Protein AF-A0AAQ1TXS6-F1 (afdb_monomer)

Mean predicted aligned error: 10.6 Å

Solvent-accessible surface area (backbone atoms only — not comparable to full-atom values): 6873 Å² total; per-residue (Å²): 134,53,76,66,56,54,53,50,55,56,50,48,55,54,46,50,56,48,69,79,60,58,76,62,89,91,60,81,62,84,71,51,76,65,52,51,51,50,53,54,52,50,49,61,60,25,57,98,50,76,50,75,65,30,43,56,50,35,50,50,49,65,79,41,49,90,56,46,53,68,69,52,52,50,51,54,53,56,72,43,41,62,61,59,51,51,60,76,72,51,51,75,68,54,52,56,46,44,53,71,68,34,44,47,60,47,52,41,54,55,48,56,60,57,79,72,108

Secondary structure (DSSP, 8-state):
--HHHHHHHHHHHHHHHHHHS---TT------HHHHHHHHHHHHHHTT--SHHHHHHHHHHHHTGGGS-HHHHHHHHHHTHHHHHHHHH--HHHHHHHHHH-HHHHHHHHHHHHHT-

Foldseek 3Di:
DDPVVVVVVVVVVVVVVVVVPPPPPPDQPPDDPVNLVVLLVLLLVLPPDADPSVQVSLVVCLVNVVSDDPVSNVSSLVSCVVVLVVVVVDDPVRVVVCCVRRVSVVVSSVSSVVVVD

Structure (mmCIF, N/CA/C/O backbone):
data_AF-A0AAQ1TXS6-F1
#
_entry.id   AF-A0AAQ1TXS6-F1
#
loop_
_atom_site.group_PDB
_atom_site.id
_atom_site.type_symbol
_atom_site.label_atom_id
_atom_site.label_alt_id
_atom_site.label_comp_id
_atom_site.label_asym_id
_atom_site.label_entity_id
_atom_site.label_seq_id
_atom_site.pdbx_PDB_ins_code
_atom_site.Cartn_x
_atom_site.Cartn_y
_atom_site.Cartn_z
_atom_site.occupancy
_atom_site.B_iso_or_equiv
_atom_site.auth_seq_id
_atom_site.auth_comp_id
_atom_site.auth_asym_id
_atom_site.auth_atom_id
_atom_site.pdbx_PDB_model_num
ATOM 1 N N . MET A 1 1 ? 0.603 -41.197 13.400 1.00 56.38 1 MET A N 1
ATOM 2 C CA . MET A 1 1 ? -0.107 -40.206 12.577 1.00 56.38 1 MET A CA 1
ATOM 3 C C . MET A 1 1 ? -0.330 -40.859 11.236 1.00 56.38 1 MET A C 1
ATOM 5 O O . MET A 1 1 ? 0.644 -41.176 10.560 1.00 56.38 1 MET A O 1
ATOM 9 N N . THR A 1 2 ? -1.574 -41.218 10.961 1.00 80.06 2 THR A N 1
ATOM 10 C CA . THR A 1 2 ? -1.986 -41.858 9.711 1.00 80.06 2 THR A CA 1
ATOM 11 C C . THR A 1 2 ? -2.186 -40.796 8.624 1.00 80.06 2 THR A C 1
ATOM 13 O O . THR A 1 2 ? -2.220 -39.601 8.919 1.00 80.06 2 THR A O 1
ATOM 16 N N . GLU A 1 3 ? -2.253 -41.207 7.357 1.00 70.88 3 GLU A N 1
ATOM 17 C CA . GLU A 1 3 ? -2.483 -40.281 6.236 1.00 70.88 3 GLU A CA 1
ATOM 18 C C . GLU A 1 3 ? -3.826 -39.542 6.374 1.00 70.88 3 GLU A C 1
ATOM 20 O O . GLU A 1 3 ? -3.917 -38.351 6.069 1.00 70.88 3 GLU A O 1
ATOM 25 N N . ASP A 1 4 ? -4.826 -40.212 6.946 1.00 71.00 4 ASP A N 1
ATOM 26 C CA . ASP A 1 4 ? -6.133 -39.633 7.246 1.00 71.00 4 ASP A CA 1
ATOM 27 C C . ASP A 1 4 ? -6.038 -38.557 8.341 1.00 71.00 4 ASP A C 1
ATOM 29 O O . ASP A 1 4 ? -6.540 -37.448 8.145 1.00 71.00 4 ASP A O 1
ATOM 33 N N . ASP A 1 5 ? -5.277 -38.805 9.419 1.00 69.25 5 ASP A N 1
ATOM 34 C CA . ASP A 1 5 ? -5.025 -37.801 10.469 1.00 69.25 5 ASP A CA 1
ATOM 35 C C . ASP A 1 5 ? -4.344 -36.540 9.899 1.00 69.25 5 ASP A C 1
ATOM 37 O O . ASP A 1 5 ? -4.633 -35.416 10.314 1.00 69.25 5 ASP A O 1
ATOM 41 N N . TYR A 1 6 ? -3.433 -36.705 8.929 1.00 65.00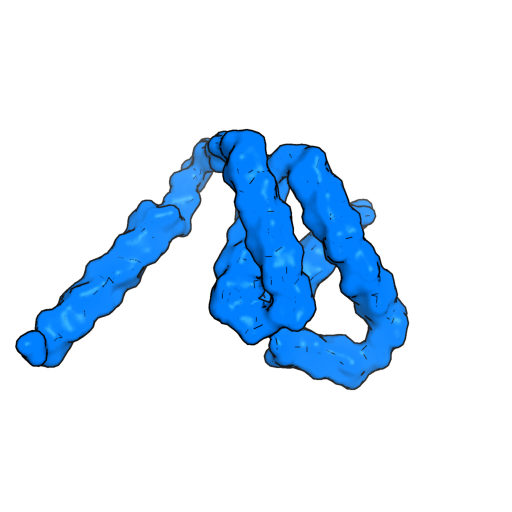 6 TYR A N 1
ATOM 42 C CA . TYR A 1 6 ? -2.722 -35.594 8.287 1.00 65.00 6 TYR A CA 1
ATOM 43 C C . TYR A 1 6 ? -3.663 -34.712 7.456 1.00 65.00 6 TYR A C 1
ATOM 45 O O . TYR A 1 6 ? -3.580 -33.477 7.506 1.00 65.0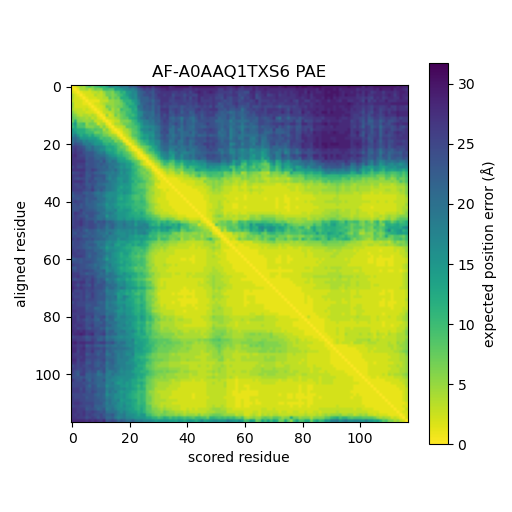0 6 TYR A O 1
ATOM 53 N N . TRP A 1 7 ? -4.570 -35.325 6.692 1.00 66.31 7 TRP A N 1
ATOM 54 C CA . TRP A 1 7 ? -5.523 -34.589 5.865 1.00 66.31 7 TRP A CA 1
ATOM 55 C C . TRP A 1 7 ? -6.652 -33.962 6.675 1.00 66.31 7 TRP A C 1
ATOM 57 O O . TRP A 1 7 ? -7.074 -32.859 6.316 1.00 66.31 7 TRP A O 1
ATOM 67 N N . GLU A 1 8 ? -7.093 -34.590 7.768 1.00 66.75 8 GLU A N 1
ATOM 68 C CA . GLU A 1 8 ? -8.061 -34.012 8.704 1.00 66.75 8 GLU A CA 1
ATOM 69 C C . GLU A 1 8 ? -7.497 -32.780 9.413 1.00 66.75 8 GLU A C 1
ATOM 71 O O . GLU A 1 8 ? -8.120 -31.718 9.346 1.00 66.75 8 GLU A O 1
ATOM 76 N N . LEU A 1 9 ? -6.272 -32.854 9.948 1.00 63.09 9 LEU A N 1
ATOM 77 C CA . LEU A 1 9 ? -5.601 -31.712 10.581 1.00 63.09 9 LEU A CA 1
ATOM 78 C C . LEU A 1 9 ? -5.471 -30.523 9.611 1.00 63.09 9 LEU A C 1
ATOM 80 O O . LEU A 1 9 ? -5.741 -29.373 9.952 1.00 63.09 9 LEU A O 1
ATOM 84 N N . ARG A 1 10 ? -5.119 -30.791 8.346 1.00 60.44 10 ARG A N 1
ATOM 85 C CA . ARG A 1 10 ? -5.047 -29.761 7.293 1.00 60.44 10 ARG A CA 1
ATOM 86 C C . ARG A 1 10 ? -6.406 -29.249 6.831 1.00 60.44 10 ARG A C 1
ATOM 88 O O . ARG A 1 10 ? -6.480 -28.184 6.213 1.00 60.44 10 ARG A O 1
ATOM 95 N N . ARG A 1 11 ? -7.472 -30.024 7.010 1.00 58.22 11 ARG A N 1
ATOM 96 C CA . ARG A 1 11 ? -8.841 -29.595 6.711 1.00 58.22 11 ARG A CA 1
ATOM 97 C C . ARG A 1 11 ? -9.341 -28.662 7.807 1.00 58.22 11 ARG A C 1
ATOM 99 O O . ARG A 1 11 ? -9.986 -27.680 7.463 1.00 58.22 11 ARG A O 1
ATOM 106 N N . ASP A 1 12 ? -8.978 -28.930 9.057 1.00 59.75 12 ASP A N 1
ATOM 107 C CA . ASP A 1 12 ? -9.313 -28.089 10.205 1.00 59.75 12 ASP A CA 1
ATOM 108 C C . ASP A 1 12 ? -8.537 -26.772 10.195 1.00 59.75 12 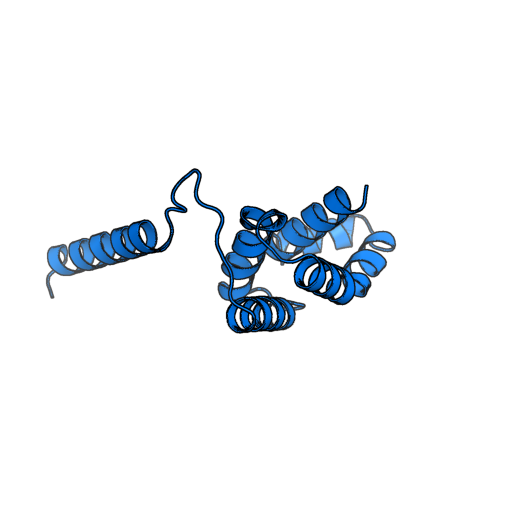ASP A C 1
ATOM 110 O O . ASP A 1 12 ? -9.163 -25.724 10.211 1.00 59.75 12 ASP A O 1
ATOM 114 N N . MET A 1 13 ? -7.221 -26.775 9.939 1.00 54.44 13 MET A N 1
ATOM 115 C CA . MET A 1 13 ? -6.464 -25.517 9.777 1.00 54.44 13 MET A CA 1
ATOM 116 C C . MET A 1 13 ? -7.006 -24.625 8.646 1.00 54.44 13 MET A C 1
ATOM 118 O O . MET A 1 13 ? -6.980 -23.403 8.747 1.00 54.44 13 MET A O 1
ATOM 122 N N . ARG A 1 14 ? -7.509 -25.222 7.553 1.00 59.16 14 ARG A N 1
ATOM 123 C CA . ARG A 1 14 ? -8.164 -24.478 6.459 1.00 59.16 14 ARG A CA 1
ATOM 124 C C . ARG A 1 14 ? -9.532 -23.926 6.861 1.00 59.16 14 ARG A C 1
ATOM 126 O O . ARG A 1 14 ? -9.943 -22.906 6.317 1.00 59.16 14 ARG A O 1
ATOM 133 N N . LYS A 1 15 ? -10.244 -24.604 7.764 1.00 54.72 15 LYS A N 1
ATOM 134 C CA . LYS A 1 15 ? -11.495 -24.110 8.345 1.00 54.72 15 LYS A CA 1
ATOM 135 C C . LYS A 1 15 ? -11.227 -23.029 9.383 1.00 54.72 15 LYS A C 1
ATOM 137 O O . LYS A 1 15 ? -11.946 -22.046 9.370 1.00 54.72 15 LYS A O 1
ATOM 142 N N . ASP A 1 16 ? -10.182 -23.149 10.190 1.00 50.25 16 ASP A N 1
ATOM 143 C CA . ASP A 1 16 ? -9.778 -22.123 11.153 1.00 50.25 16 ASP A CA 1
ATOM 144 C C . ASP A 1 16 ? -9.315 -20.846 10.445 1.00 50.25 16 ASP A C 1
ATOM 146 O O . ASP A 1 16 ? -9.734 -19.755 10.825 1.00 50.25 16 ASP A O 1
ATOM 150 N N . ASP A 1 17 ? -8.563 -20.966 9.342 1.00 50.84 17 ASP A N 1
ATOM 151 C CA . ASP A 1 17 ? -8.264 -19.835 8.450 1.00 50.84 17 ASP A CA 1
ATOM 152 C C . ASP A 1 17 ? -9.557 -19.219 7.873 1.00 50.84 17 ASP A C 1
ATOM 154 O O . ASP A 1 17 ? -9.636 -18.005 7.713 1.00 50.84 17 ASP A O 1
ATOM 158 N N . ALA A 1 18 ? -10.588 -20.023 7.581 1.00 50.28 18 ALA A N 1
ATOM 159 C CA . ALA A 1 18 ? -11.876 -19.528 7.089 1.00 50.28 18 ALA A CA 1
ATOM 160 C C . ALA A 1 18 ? -12.756 -18.910 8.195 1.00 50.28 18 ALA A C 1
ATOM 162 O O . ALA A 1 18 ? -13.493 -17.970 7.921 1.00 50.28 18 ALA A O 1
ATOM 163 N N . ILE A 1 19 ? -12.671 -19.395 9.437 1.00 46.69 19 ILE A N 1
ATOM 164 C CA . ILE A 1 19 ? -13.448 -18.916 10.592 1.00 46.69 19 ILE A CA 1
ATOM 165 C C . ILE A 1 19 ? -12.834 -17.630 11.167 1.00 46.69 19 ILE A C 1
ATOM 167 O O . ILE A 1 19 ? -13.570 -16.735 11.578 1.00 46.69 19 ILE A O 1
ATOM 171 N N . MET A 1 20 ? -11.504 -17.493 11.141 1.00 48.44 20 MET A N 1
ATOM 172 C CA . MET A 1 20 ? -10.792 -16.277 11.563 1.00 48.44 20 MET A CA 1
ATOM 173 C C . MET A 1 20 ? -10.823 -15.155 10.508 1.00 48.44 20 MET A C 1
ATOM 175 O O . MET A 1 20 ? -10.536 -14.005 10.840 1.00 48.44 20 MET A O 1
ATOM 179 N N . HIS A 1 21 ? -11.161 -15.464 9.246 1.00 48.09 21 HIS A N 1
ATOM 180 C CA . HIS A 1 21 ? -11.071 -14.519 8.122 1.00 48.09 21 HIS A CA 1
ATOM 181 C C . HI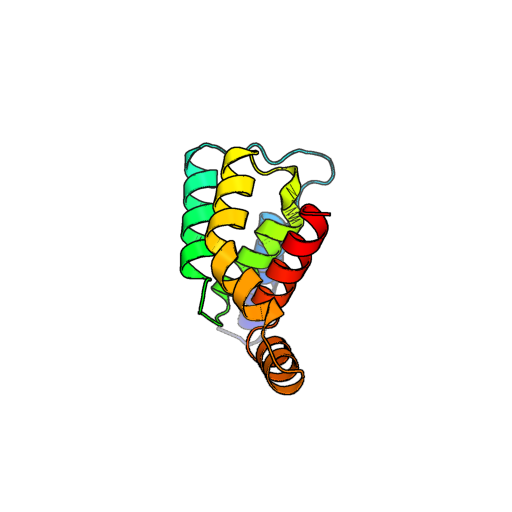S A 1 21 ? -12.293 -14.458 7.201 1.00 48.09 21 HIS A C 1
ATOM 183 O O . HIS A 1 21 ? -12.184 -13.926 6.099 1.00 48.09 21 HIS A O 1
ATOM 189 N N . THR A 1 22 ? -13.471 -14.930 7.605 1.00 44.91 22 THR A N 1
ATOM 190 C CA . THR A 1 22 ? -14.694 -14.398 6.989 1.00 44.91 22 THR A CA 1
ATOM 191 C C . THR A 1 22 ? -14.983 -13.035 7.614 1.00 44.91 22 THR A C 1
ATOM 193 O O . THR A 1 22 ? -15.489 -13.013 8.742 1.00 44.91 22 THR A O 1
ATOM 196 N N . PRO A 1 23 ? -14.691 -11.896 6.944 1.00 49.59 23 PRO A N 1
ATOM 197 C CA . PRO A 1 23 ? -15.280 -10.633 7.363 1.00 49.59 23 PRO A CA 1
ATOM 198 C C . PRO A 1 23 ? -16.791 -10.850 7.398 1.00 49.59 23 PRO A C 1
ATOM 200 O O . PRO A 1 23 ? -17.369 -11.332 6.423 1.00 49.59 23 PRO A O 1
ATOM 203 N N . GLN A 1 24 ? -17.432 -10.585 8.539 1.00 49.03 24 GLN A N 1
ATOM 204 C CA . GLN A 1 24 ? -18.890 -10.622 8.592 1.00 49.03 24 GLN A CA 1
ATOM 205 C C . GLN A 1 24 ? -19.387 -9.534 7.634 1.00 49.03 24 GLN A C 1
ATOM 207 O O . GLN A 1 24 ? -19.132 -8.357 7.903 1.00 49.03 24 GLN A O 1
ATOM 212 N N . PRO A 1 25 ? -20.059 -9.881 6.520 1.00 42.78 25 PRO A N 1
ATOM 213 C CA . PRO A 1 25 ? -20.515 -8.871 5.581 1.00 42.78 25 PRO A CA 1
ATOM 214 C C . PRO A 1 25 ? -21.479 -7.924 6.308 1.00 42.78 25 PRO A C 1
ATOM 216 O O . PRO A 1 25 ? -22.499 -8.358 6.843 1.00 42.78 25 PRO A O 1
ATOM 219 N N . GLY A 1 26 ? -21.124 -6.637 6.366 1.00 49.94 26 GLY A N 1
ATOM 220 C CA . GLY A 1 26 ? -21.960 -5.578 6.939 1.00 49.94 26 GLY A CA 1
ATOM 221 C C . GLY A 1 26 ? -21.619 -5.114 8.360 1.00 49.94 26 GLY A C 1
ATOM 222 O O . GLY A 1 26 ? -22.356 -4.282 8.887 1.00 49.94 26 GLY A O 1
ATOM 223 N N . LYS A 1 27 ? -20.534 -5.592 8.989 1.00 51.94 27 LYS A N 1
ATOM 224 C CA . LYS A 1 27 ? -20.006 -4.967 10.216 1.00 51.94 27 LYS A CA 1
ATOM 225 C C . LYS A 1 27 ? -18.686 -4.248 9.929 1.00 51.94 27 LYS A C 1
ATOM 227 O O . LYS A 1 27 ? -17.736 -4.933 9.557 1.00 51.94 27 LYS A O 1
ATOM 232 N N . PRO A 1 28 ? -18.612 -2.919 10.133 1.00 56.50 28 PRO A N 1
ATOM 233 C CA . PRO A 1 28 ? -17.348 -2.192 10.094 1.00 56.50 28 PRO A CA 1
ATOM 234 C C . PRO A 1 28 ? -16.364 -2.823 11.075 1.00 56.50 28 PRO A C 1
ATOM 236 O O . PRO A 1 28 ? -16.740 -3.141 12.212 1.00 56.50 28 PRO A O 1
ATOM 239 N N . ILE A 1 29 ? -15.116 -3.011 10.655 1.00 61.59 29 ILE A N 1
ATOM 240 C CA . ILE A 1 29 ? -14.064 -3.404 11.588 1.00 61.59 29 ILE A CA 1
ATOM 241 C C . ILE A 1 29 ? -13.737 -2.176 12.435 1.00 61.59 29 ILE A C 1
ATOM 243 O O . ILE A 1 29 ? -13.103 -1.235 11.968 1.00 61.59 29 ILE A O 1
ATOM 247 N N . THR A 1 30 ? -14.161 -2.172 13.698 1.00 68.06 30 THR A N 1
ATOM 248 C CA . THR A 1 30 ? -13.715 -1.148 14.645 1.00 68.06 30 THR A CA 1
ATOM 249 C C . THR A 1 30 ? -12.294 -1.479 15.083 1.00 68.06 30 THR A C 1
ATOM 251 O O . THR A 1 30 ? -12.091 -2.297 15.979 1.00 68.06 30 THR A O 1
ATOM 254 N N . LEU A 1 31 ? -11.312 -0.860 14.436 1.00 76.69 31 LEU A N 1
ATOM 255 C CA . LEU A 1 31 ? -9.904 -0.991 14.795 1.00 76.69 31 LEU A CA 1
ATOM 256 C C . LEU A 1 31 ? -9.579 -0.102 16.000 1.00 76.69 31 LEU A C 1
ATOM 258 O O . LEU A 1 31 ? -9.941 1.076 16.048 1.00 76.69 31 LEU A O 1
ATOM 262 N N . SER A 1 32 ? -8.888 -0.663 16.988 1.00 82.88 32 SER A N 1
ATOM 263 C CA . SER A 1 32 ? -8.321 0.120 18.082 1.00 82.88 32 SER A CA 1
ATOM 264 C C . SER A 1 32 ? -7.091 0.913 17.604 1.00 82.88 32 SER A C 1
ATOM 266 O O . SER A 1 32 ? -6.498 0.594 16.567 1.00 82.88 32 SER A O 1
ATOM 268 N N . PRO A 1 33 ? -6.646 1.938 18.355 1.00 81.38 33 PRO A N 1
ATOM 269 C CA . PRO A 1 33 ? -5.387 2.623 18.060 1.00 81.38 33 PRO A CA 1
ATOM 270 C C . PRO A 1 33 ? -4.179 1.676 17.946 1.00 81.38 33 PRO A C 1
ATOM 272 O O . PRO A 1 33 ? -3.317 1.886 17.090 1.00 81.38 33 PRO A O 1
ATOM 275 N N . ASP A 1 34 ? -4.140 0.614 18.756 1.00 84.44 34 ASP A N 1
ATOM 276 C CA . ASP A 1 34 ? -3.068 -0.386 18.724 1.00 84.44 34 ASP A CA 1
ATOM 277 C C . ASP A 1 34 ? -3.126 -1.235 17.447 1.00 84.44 34 ASP A C 1
ATOM 279 O O . ASP A 1 34 ? -2.089 -1.485 16.825 1.00 84.44 34 ASP A O 1
ATOM 283 N N . ASP A 1 35 ? -4.329 -1.594 16.986 1.00 85.44 35 ASP A N 1
ATOM 284 C CA . ASP A 1 35 ? -4.514 -2.315 15.721 1.00 85.44 35 ASP A CA 1
ATOM 285 C C . ASP A 1 35 ? -4.022 -1.473 14.536 1.00 85.44 35 ASP A C 1
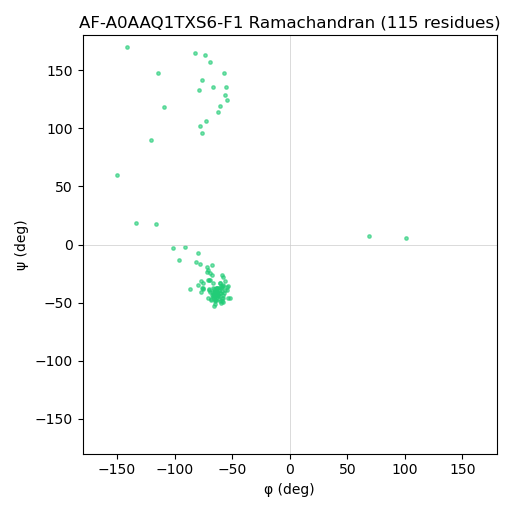ATOM 287 O O . ASP A 1 35 ? -3.290 -1.959 13.671 1.00 85.44 35 ASP A O 1
ATOM 291 N N . HIS A 1 36 ? -4.342 -0.175 14.525 1.00 86.12 36 HIS A N 1
ATOM 292 C CA . HIS A 1 36 ? -3.837 0.755 13.516 1.00 86.12 36 HIS A CA 1
ATOM 293 C C . HIS A 1 36 ? -2.305 0.846 13.523 1.00 86.12 36 HIS A C 1
ATOM 295 O O . HIS A 1 36 ? -1.679 0.850 12.458 1.00 86.12 36 HIS A O 1
ATOM 301 N N . HIS A 1 37 ? -1.683 0.888 14.703 1.00 87.56 37 HIS A N 1
ATOM 302 C CA . HIS A 1 37 ? -0.227 0.886 14.829 1.00 87.56 37 HIS A CA 1
ATOM 303 C C . HIS A 1 37 ? 0.397 -0.425 14.317 1.00 87.56 37 HIS A C 1
ATOM 305 O O . HIS A 1 37 ? 1.431 -0.404 13.635 1.00 87.56 37 HIS A O 1
ATOM 311 N N . MET A 1 38 ? -0.235 -1.566 14.604 1.00 90.00 38 MET A N 1
ATOM 312 C CA . MET A 1 38 ? 0.200 -2.870 14.105 1.00 90.00 38 MET A CA 1
ATOM 313 C C . MET A 1 38 ? 0.123 -2.954 12.581 1.00 90.00 38 MET A C 1
ATOM 315 O O . MET A 1 38 ? 1.082 -3.413 11.960 1.00 90.00 38 MET A O 1
ATOM 319 N N . ILE A 1 39 ? -0.958 -2.462 11.972 1.00 91.31 39 ILE A N 1
ATOM 320 C CA . ILE A 1 39 ? -1.125 -2.433 10.511 1.00 91.31 39 ILE A CA 1
ATOM 321 C C . ILE A 1 39 ? -0.019 -1.600 9.855 1.00 91.31 39 ILE A C 1
ATOM 323 O O . ILE A 1 39 ? 0.647 -2.077 8.936 1.00 91.31 39 ILE A O 1
ATOM 327 N N . VAL A 1 40 ? 0.238 -0.387 10.358 1.00 90.75 40 VAL A N 1
ATOM 328 C CA . VAL A 1 40 ? 1.321 0.473 9.848 1.00 90.75 40 VAL A CA 1
ATOM 329 C C . VAL A 1 40 ? 2.674 -0.230 9.969 1.00 90.75 40 VAL A C 1
ATOM 331 O O . VAL A 1 40 ? 3.454 -0.259 9.016 1.00 90.75 40 VAL A O 1
ATOM 334 N N . SER A 1 41 ? 2.952 -0.837 11.122 1.00 90.12 41 SER A N 1
ATOM 335 C CA . SER A 1 41 ? 4.211 -1.552 11.360 1.00 90.12 41 SER A CA 1
ATOM 336 C C . SER A 1 41 ? 4.377 -2.757 10.428 1.00 90.12 41 SER A C 1
ATOM 338 O O . SER A 1 41 ? 5.462 -2.976 9.886 1.00 90.12 41 SER A O 1
ATOM 340 N N . ALA A 1 42 ? 3.302 -3.510 10.192 1.00 90.88 42 ALA A N 1
ATOM 341 C CA . ALA A 1 42 ? 3.288 -4.641 9.272 1.00 90.88 42 ALA A CA 1
ATOM 342 C C . ALA A 1 42 ? 3.508 -4.199 7.817 1.00 90.88 42 ALA A C 1
ATOM 344 O O . ALA A 1 42 ? 4.243 -4.862 7.086 1.00 90.88 42 ALA A O 1
ATOM 345 N N . MET A 1 43 ? 2.937 -3.064 7.404 1.00 92.06 43 MET A N 1
ATOM 346 C CA . MET A 1 43 ? 3.133 -2.509 6.061 1.00 92.06 43 MET A CA 1
ATOM 347 C C . MET A 1 43 ? 4.555 -1.993 5.842 1.00 92.06 43 MET A C 1
ATOM 349 O O . MET A 1 43 ? 5.162 -2.296 4.818 1.00 92.06 43 MET A O 1
ATOM 353 N N . ARG A 1 44 ? 5.147 -1.319 6.834 1.00 90.56 44 ARG A N 1
ATOM 354 C CA . ARG A 1 44 ? 6.575 -0.953 6.801 1.00 90.56 44 ARG A CA 1
ATOM 355 C C . ARG A 1 44 ? 7.484 -2.171 6.738 1.00 90.56 44 ARG A C 1
ATOM 357 O O . ARG A 1 44 ? 8.512 -2.151 6.073 1.00 90.56 44 ARG A O 1
ATOM 364 N N . TYR A 1 45 ? 7.119 -3.244 7.437 1.00 87.12 45 TYR A N 1
ATOM 365 C CA . TYR A 1 45 ? 7.846 -4.502 7.333 1.00 87.12 45 TYR A CA 1
ATOM 366 C C . TYR A 1 45 ? 7.705 -5.126 5.936 1.00 87.12 45 TYR A C 1
ATOM 368 O O . TYR A 1 45 ? 8.662 -5.718 5.435 1.00 87.12 45 TYR A O 1
ATOM 376 N N . ALA A 1 46 ? 6.533 -5.011 5.317 1.00 85.50 46 ALA A N 1
ATOM 377 C CA . ALA A 1 46 ? 6.272 -5.534 3.985 1.00 85.50 46 ALA A CA 1
ATOM 378 C C . ALA A 1 46 ? 7.015 -4.757 2.881 1.00 85.50 46 ALA A C 1
ATOM 380 O O . ALA A 1 46 ? 7.416 -5.348 1.879 1.00 85.50 46 ALA A O 1
ATOM 381 N N . GLN A 1 47 ? 7.258 -3.463 3.085 1.00 83.00 47 GLN A N 1
ATOM 382 C CA . GLN A 1 47 ? 7.976 -2.617 2.137 1.00 83.00 47 GLN A CA 1
ATOM 383 C C . GLN A 1 47 ? 9.367 -3.183 1.804 1.00 83.00 47 GLN A C 1
ATOM 385 O O . GLN A 1 47 ? 10.156 -3.534 2.686 1.00 83.00 47 GLN A O 1
ATOM 390 N N . GLY A 1 48 ? 9.657 -3.312 0.507 1.00 70.94 48 GLY A N 1
ATOM 391 C CA . GLY A 1 48 ? 10.927 -3.850 0.008 1.00 70.94 48 GLY A CA 1
ATOM 392 C C . GLY A 1 48 ? 11.146 -5.348 0.264 1.00 70.94 48 GLY A C 1
ATOM 393 O O . GLY A 1 48 ? 12.238 -5.857 0.010 1.00 70.94 48 GLY A O 1
ATOM 394 N N . ARG A 1 49 ? 10.137 -6.077 0.761 1.00 70.31 49 ARG A N 1
ATOM 395 C CA . ARG A 1 49 ? 10.190 -7.531 0.956 1.00 70.31 49 ARG A CA 1
ATOM 396 C C . ARG A 1 49 ? 9.195 -8.228 0.031 1.00 70.31 49 ARG A C 1
ATOM 398 O O . ARG A 1 49 ? 8.115 -7.716 -0.234 1.00 70.31 49 ARG A O 1
ATOM 405 N N . ASN A 1 50 ? 9.545 -9.432 -0.417 1.00 66.62 50 ASN A N 1
ATOM 406 C CA . ASN A 1 50 ? 8.615 -10.341 -1.085 1.00 66.62 50 ASN A CA 1
ATOM 407 C C . ASN A 1 50 ? 8.537 -11.651 -0.290 1.00 66.62 50 ASN A C 1
ATOM 409 O O . ASN A 1 50 ? 9.339 -12.566 -0.477 1.00 66.62 50 ASN A O 1
ATOM 413 N N . ASN A 1 51 ? 7.612 -11.714 0.664 1.00 71.38 51 ASN A N 1
ATOM 414 C CA . ASN A 1 51 ? 7.373 -12.902 1.475 1.00 71.38 51 ASN A CA 1
ATOM 415 C C . ASN A 1 51 ? 5.871 -13.090 1.734 1.00 71.38 51 ASN A C 1
ATOM 417 O O . ASN A 1 51 ? 5.054 -12.217 1.461 1.00 71.38 51 ASN A O 1
ATOM 421 N N . TYR A 1 52 ? 5.494 -14.242 2.289 1.00 61.78 52 TYR A N 1
ATOM 422 C CA . TYR A 1 52 ? 4.090 -14.562 2.566 1.00 61.78 52 TYR A CA 1
ATOM 423 C C . TYR A 1 52 ? 3.381 -13.529 3.464 1.00 61.78 52 TYR A C 1
ATOM 425 O O . TYR A 1 52 ? 2.180 -13.302 3.312 1.00 61.78 52 TYR A O 1
ATOM 433 N N . VAL A 1 53 ? 4.119 -12.894 4.382 1.00 69.94 53 VAL A N 1
ATOM 434 C CA . VAL A 1 53 ? 3.586 -11.855 5.273 1.00 69.94 53 VAL A CA 1
ATOM 435 C C . VAL A 1 53 ? 3.185 -10.624 4.459 1.00 69.94 53 VAL A C 1
ATOM 437 O O . VAL A 1 53 ? 2.084 -10.120 4.649 1.00 69.94 53 VAL A O 1
ATOM 440 N N . VAL A 1 54 ? 4.004 -10.213 3.483 1.00 74.25 54 VAL A N 1
ATOM 441 C CA . VAL A 1 54 ? 3.708 -9.102 2.554 1.00 74.25 54 VAL A CA 1
ATOM 442 C C . VAL A 1 54 ? 2.368 -9.317 1.863 1.00 74.25 54 VAL A C 1
ATOM 444 O O . VAL A 1 54 ? 1.534 -8.414 1.858 1.00 74.25 54 VAL A O 1
ATOM 447 N N . ARG A 1 55 ? 2.115 -10.530 1.357 1.00 80.50 55 ARG A N 1
ATOM 448 C CA . ARG A 1 55 ? 0.854 -10.870 0.687 1.00 80.50 55 ARG A CA 1
ATOM 449 C C . ARG A 1 55 ? -0.369 -10.690 1.581 1.00 80.50 55 ARG A C 1
ATOM 451 O O . ARG A 1 55 ? -1.349 -10.088 1.156 1.00 80.50 55 ARG A O 1
ATOM 458 N N . ARG A 1 56 ? -0.353 -11.248 2.800 1.00 81.62 56 ARG A N 1
ATOM 459 C CA . ARG A 1 56 ? -1.520 -11.145 3.698 1.00 81.62 56 ARG A CA 1
ATOM 460 C C . ARG A 1 56 ? -1.739 -9.703 4.156 1.00 81.62 56 ARG A C 1
ATOM 462 O O . ARG A 1 56 ? -2.882 -9.262 4.174 1.00 81.62 56 ARG A O 1
ATOM 469 N N . THR A 1 57 ? -0.673 -8.969 4.469 1.00 87.50 57 THR A N 1
ATOM 470 C CA . THR A 1 57 ? -0.792 -7.590 4.960 1.00 87.50 57 THR A CA 1
ATOM 471 C C . THR A 1 57 ? -1.298 -6.637 3.877 1.00 87.50 57 THR A C 1
ATOM 473 O O . THR A 1 57 ? -2.243 -5.893 4.121 1.00 87.50 57 THR A O 1
ATOM 476 N N . THR A 1 58 ? -0.726 -6.685 2.669 1.00 89.81 58 THR A N 1
ATOM 477 C CA . THR A 1 58 ? -1.165 -5.836 1.543 1.00 89.81 58 THR A CA 1
ATOM 478 C C . THR A 1 58 ? -2.613 -6.120 1.160 1.00 89.81 58 THR A C 1
ATOM 480 O O . THR A 1 58 ? -3.398 -5.186 1.022 1.00 89.81 58 THR A O 1
ATOM 483 N N . ARG A 1 59 ? -3.003 -7.401 1.074 1.00 89.50 59 ARG A N 1
ATOM 484 C CA . ARG A 1 59 ? -4.393 -7.800 0.815 1.00 89.50 59 ARG A CA 1
ATOM 485 C C . ARG A 1 59 ? -5.351 -7.265 1.877 1.00 89.50 59 ARG A C 1
ATOM 487 O O . ARG A 1 59 ? -6.354 -6.669 1.515 1.00 89.50 59 ARG A O 1
ATOM 494 N N . PHE A 1 60 ? -5.023 -7.437 3.159 1.00 90.06 60 PHE A N 1
ATOM 495 C CA . PHE A 1 60 ? -5.852 -6.941 4.260 1.00 90.06 60 PHE A CA 1
ATOM 496 C C . PHE A 1 60 ? -6.071 -5.427 4.169 1.00 90.06 60 PHE A C 1
ATOM 498 O O . PHE A 1 60 ? -7.196 -4.963 4.300 1.00 90.06 60 PHE A O 1
ATOM 505 N N . VAL A 1 61 ? -5.007 -4.660 3.909 1.00 92.50 61 VAL A N 1
ATOM 506 C CA . VAL A 1 61 ? -5.102 -3.199 3.779 1.00 92.50 61 VAL A CA 1
ATOM 507 C C . VAL A 1 61 ? -5.978 -2.789 2.597 1.00 92.50 61 VAL A C 1
ATOM 509 O O . VAL A 1 61 ? -6.759 -1.858 2.746 1.00 92.50 61 VAL A O 1
ATOM 512 N N . ILE A 1 62 ? -5.875 -3.474 1.454 1.00 93.12 62 ILE A N 1
ATOM 513 C CA . ILE A 1 62 ? -6.720 -3.199 0.280 1.00 93.12 62 ILE A CA 1
ATOM 514 C C . ILE A 1 62 ? -8.189 -3.516 0.585 1.00 93.12 62 ILE A C 1
ATOM 516 O O . ILE A 1 62 ? -9.062 -2.699 0.309 1.00 93.12 62 ILE A O 1
ATOM 520 N N . ASP A 1 63 ? -8.465 -4.692 1.150 1.00 91.69 63 ASP A N 1
ATOM 521 C CA . ASP A 1 63 ? -9.835 -5.172 1.371 1.00 91.69 63 ASP A CA 1
ATOM 522 C C . ASP A 1 63 ? -10.572 -4.365 2.461 1.00 91.69 63 ASP A C 1
ATOM 524 O O . ASP A 1 63 ? -11.799 -4.292 2.443 1.00 91.69 63 ASP A O 1
ATOM 528 N N . HIS A 1 64 ? -9.829 -3.743 3.385 1.00 90.19 64 HIS A N 1
ATOM 529 C CA . HIS A 1 64 ? -10.356 -2.973 4.518 1.00 90.19 64 HIS A CA 1
ATOM 530 C C . HIS A 1 64 ? -9.998 -1.489 4.475 1.00 90.19 64 HIS A C 1
ATOM 532 O O . HIS A 1 64 ? -10.077 -0.815 5.500 1.00 90.19 64 HIS A O 1
ATOM 538 N N . TRP A 1 65 ? -9.590 -0.966 3.318 1.00 92.44 65 TRP A N 1
ATOM 539 C CA . TRP A 1 65 ? -9.111 0.411 3.195 1.00 92.44 65 TRP A CA 1
ATOM 540 C C . TRP A 1 65 ? -10.082 1.433 3.795 1.00 92.44 65 TRP A C 1
ATOM 542 O O . TRP A 1 65 ? -9.672 2.285 4.582 1.00 92.44 65 TRP A O 1
ATOM 552 N N . ASP A 1 66 ? -11.373 1.300 3.491 1.00 90.12 66 ASP A N 1
ATOM 553 C CA . ASP A 1 66 ? -12.421 2.210 3.965 1.00 90.12 66 ASP A CA 1
ATOM 554 C C . ASP A 1 66 ? -12.738 2.068 5.462 1.00 90.12 66 ASP A C 1
ATOM 556 O O . ASP A 1 66 ? -13.265 3.003 6.066 1.00 90.12 66 ASP A O 1
ATOM 560 N N . ASP A 1 67 ? -12.374 0.941 6.078 1.00 86.94 67 ASP A N 1
ATOM 561 C CA . ASP A 1 67 ? -12.488 0.727 7.525 1.00 86.94 67 ASP A CA 1
ATOM 562 C C . ASP A 1 67 ? -11.308 1.366 8.293 1.00 86.94 67 ASP A C 1
ATOM 564 O O . ASP A 1 67 ? -11.353 1.520 9.517 1.00 86.94 67 ASP A O 1
ATOM 568 N N . LEU A 1 68 ? -10.223 1.743 7.602 1.00 87.62 68 LEU A N 1
ATOM 569 C CA . LEU A 1 68 ? -9.058 2.364 8.227 1.00 87.62 68 LEU A CA 1
ATOM 570 C C . LEU A 1 68 ? -9.318 3.837 8.564 1.00 87.62 68 LEU A C 1
ATOM 572 O O . LEU A 1 68 ? -9.862 4.609 7.771 1.00 87.62 68 LEU A O 1
ATOM 576 N N . SER A 1 69 ? -8.805 4.274 9.719 1.00 88.56 69 SER A N 1
ATOM 577 C CA . SER A 1 69 ? -8.823 5.689 10.086 1.00 88.56 69 SER A CA 1
ATOM 578 C C . SER A 1 69 ? -8.124 6.541 9.021 1.00 88.56 69 SER A C 1
ATOM 580 O O . SER A 1 69 ? -7.143 6.114 8.404 1.00 88.56 69 SER A O 1
ATOM 582 N N . GLU A 1 70 ? -8.585 7.779 8.832 1.00 89.81 70 GLU A N 1
ATOM 583 C CA . GLU A 1 70 ? -7.955 8.729 7.904 1.00 89.81 70 GLU A CA 1
ATOM 584 C C . GLU A 1 70 ? -6.461 8.909 8.193 1.00 89.81 70 GLU A C 1
ATOM 586 O O . GLU A 1 70 ? -5.649 8.938 7.272 1.00 89.81 70 GLU A O 1
ATOM 591 N N . ASN A 1 71 ? -6.079 8.950 9.473 1.00 88.94 71 ASN A N 1
ATOM 592 C CA . ASN A 1 71 ? -4.680 9.050 9.876 1.00 88.94 71 ASN A CA 1
ATOM 593 C C . ASN A 1 71 ? -3.865 7.817 9.451 1.00 88.94 71 ASN A C 1
ATOM 595 O O . ASN A 1 71 ? -2.745 7.949 8.964 1.00 88.94 71 ASN A O 1
ATOM 599 N N . THR A 1 72 ? -4.421 6.611 9.594 1.00 91.81 72 THR A N 1
ATOM 600 C CA . THR A 1 72 ? -3.764 5.383 9.124 1.00 91.81 72 THR A CA 1
ATOM 601 C C . THR A 1 72 ? -3.607 5.392 7.611 1.00 91.81 72 THR A C 1
ATOM 603 O O . THR A 1 72 ? -2.500 5.157 7.130 1.00 91.81 72 THR A O 1
ATOM 606 N N . ARG A 1 73 ? -4.666 5.727 6.864 1.00 94.50 73 ARG A N 1
ATOM 607 C CA . ARG A 1 73 ? -4.603 5.857 5.400 1.00 94.50 73 ARG A CA 1
ATOM 608 C C . ARG A 1 73 ? -3.558 6.884 4.971 1.00 94.50 73 ARG A C 1
ATOM 610 O O . ARG A 1 73 ? -2.745 6.597 4.099 1.00 94.50 73 ARG A O 1
ATOM 617 N N . TYR A 1 74 ? -3.507 8.037 5.640 1.00 93.12 74 TYR A N 1
ATOM 618 C CA . TYR A 1 74 ? -2.492 9.062 5.404 1.00 93.12 74 TYR A CA 1
ATOM 619 C C . TYR A 1 74 ? -1.068 8.524 5.600 1.00 93.12 74 TYR A C 1
ATOM 621 O O . TYR A 1 74 ? -0.224 8.704 4.724 1.00 93.12 74 TYR A O 1
ATOM 629 N N . ILE A 1 75 ? -0.791 7.839 6.715 1.00 93.12 75 ILE A N 1
ATOM 630 C CA . ILE A 1 75 ? 0.540 7.279 6.997 1.00 93.12 75 ILE A CA 1
ATOM 631 C C . ILE A 1 75 ? 0.925 6.227 5.952 1.00 93.12 75 ILE A C 1
ATOM 633 O O . ILE A 1 75 ? 2.042 6.261 5.443 1.00 93.12 75 ILE A O 1
ATOM 637 N N . LEU A 1 76 ? 0.007 5.319 5.615 1.00 94.12 76 LEU A N 1
ATOM 638 C CA . LEU A 1 76 ? 0.239 4.253 4.638 1.00 94.12 76 LEU A CA 1
ATOM 639 C C . LEU A 1 76 ? 0.542 4.806 3.239 1.00 94.12 76 LEU A C 1
ATOM 641 O O . LEU A 1 76 ? 1.501 4.368 2.599 1.00 94.12 76 LEU A O 1
ATOM 645 N N . THR A 1 77 ? -0.213 5.815 2.800 1.00 94.19 77 THR A N 1
ATOM 646 C CA . THR A 1 77 ? 0.045 6.528 1.542 1.00 94.19 77 THR A CA 1
ATOM 647 C C . THR A 1 77 ? 1.380 7.269 1.584 1.00 94.19 77 THR A C 1
ATOM 649 O O . THR A 1 77 ? 2.151 7.201 0.629 1.00 94.19 77 THR A O 1
ATOM 652 N N . ARG A 1 78 ? 1.692 7.945 2.700 1.00 93.19 78 ARG A N 1
ATOM 653 C CA . ARG A 1 78 ? 2.958 8.671 2.880 1.00 93.19 78 ARG A CA 1
ATOM 654 C C . ARG A 1 78 ? 4.162 7.736 2.795 1.00 93.19 78 ARG A C 1
ATOM 656 O O . ARG A 1 78 ? 5.132 8.060 2.117 1.00 93.19 78 ARG A O 1
ATOM 663 N N . ASP A 1 79 ? 4.107 6.597 3.478 1.00 93.50 79 ASP A N 1
ATOM 664 C CA . ASP A 1 79 ? 5.217 5.643 3.541 1.00 93.50 79 ASP A CA 1
ATOM 665 C C . ASP A 1 79 ? 5.450 4.941 2.187 1.00 93.50 79 ASP A C 1
ATOM 667 O O . ASP A 1 79 ? 6.593 4.657 1.829 1.00 93.50 79 ASP A O 1
ATOM 671 N N . ALA A 1 80 ? 4.395 4.752 1.387 1.00 91.94 80 ALA A N 1
ATOM 672 C CA . ALA A 1 80 ? 4.488 4.256 0.011 1.00 91.94 80 ALA A CA 1
ATOM 673 C C . ALA A 1 80 ? 4.904 5.330 -1.015 1.00 91.94 80 ALA A C 1
ATOM 675 O O . ALA A 1 80 ? 5.136 5.013 -2.181 1.00 91.94 80 ALA A O 1
ATOM 676 N N . GLY A 1 81 ? 4.992 6.602 -0.612 1.00 90.81 81 GLY A N 1
ATOM 677 C CA . GLY A 1 81 ? 5.188 7.728 -1.526 1.00 90.81 81 GLY A CA 1
ATOM 678 C C . GLY A 1 81 ? 6.463 7.635 -2.366 1.00 90.81 81 GLY A C 1
ATOM 679 O O . GLY A 1 81 ? 6.440 7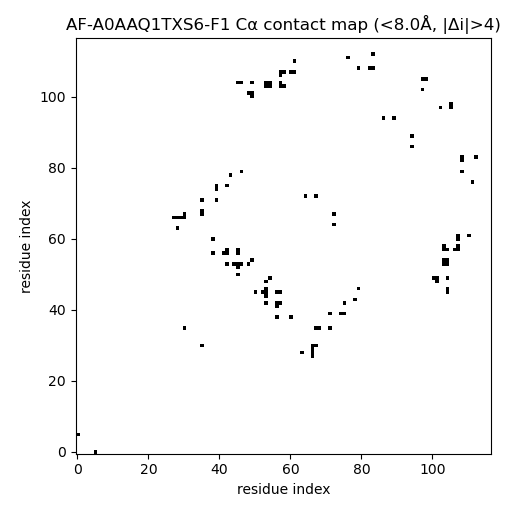.981 -3.545 1.00 90.81 81 GLY A O 1
ATOM 680 N N . LEU A 1 82 ? 7.558 7.122 -1.793 1.00 88.38 82 LEU A N 1
ATOM 681 C CA . LEU A 1 82 ? 8.806 6.929 -2.535 1.00 88.38 82 LEU A CA 1
ATOM 682 C C . LEU A 1 82 ? 8.660 5.853 -3.618 1.00 88.38 82 LEU A C 1
ATOM 684 O O . LEU A 1 82 ? 9.068 6.084 -4.751 1.00 88.38 82 LEU A O 1
ATOM 688 N N . ASP A 1 83 ? 8.037 4.720 -3.292 1.00 90.69 83 ASP A N 1
ATOM 689 C CA . ASP A 1 83 ? 7.815 3.631 -4.250 1.00 90.69 83 ASP A CA 1
ATOM 690 C C . ASP A 1 83 ? 6.870 4.082 -5.374 1.00 90.69 83 ASP A C 1
ATOM 692 O O . ASP A 1 83 ? 7.113 3.822 -6.550 1.00 90.69 83 ASP A O 1
ATOM 696 N N . LEU A 1 84 ? 5.822 4.839 -5.033 1.00 91.50 84 LEU A N 1
ATOM 697 C CA . LEU A 1 84 ? 4.919 5.448 -6.011 1.00 91.50 84 LEU A CA 1
ATOM 698 C C . LEU A 1 84 ? 5.634 6.428 -6.943 1.00 91.50 84 LEU A C 1
ATOM 700 O O . LEU A 1 84 ? 5.314 6.471 -8.130 1.00 91.50 84 LEU A O 1
ATOM 704 N N . HIS A 1 85 ? 6.575 7.212 -6.416 1.00 90.31 85 HIS A N 1
ATOM 705 C CA . HIS A 1 85 ? 7.378 8.129 -7.215 1.00 90.31 85 HIS A CA 1
ATOM 706 C C . HIS A 1 85 ? 8.339 7.371 -8.137 1.00 90.31 85 HIS A C 1
ATOM 708 O O . HIS A 1 85 ? 8.348 7.634 -9.335 1.00 90.31 85 HIS A O 1
ATOM 714 N N . MET A 1 86 ? 9.061 6.374 -7.615 1.00 87.69 86 MET A N 1
ATOM 715 C CA . MET A 1 86 ? 9.961 5.530 -8.411 1.00 87.69 86 MET A CA 1
ATOM 716 C C . MET A 1 86 ? 9.228 4.850 -9.573 1.00 87.69 86 MET A C 1
ATOM 718 O O . MET A 1 86 ? 9.743 4.840 -10.688 1.00 87.69 86 MET A O 1
ATOM 722 N N . ARG A 1 87 ? 7.987 4.386 -9.360 1.00 89.81 87 ARG A N 1
ATOM 723 C CA . ARG A 1 87 ? 7.149 3.795 -10.420 1.00 89.81 87 ARG A CA 1
ATOM 724 C C . ARG A 1 87 ? 6.885 4.717 -11.605 1.00 89.81 87 ARG A C 1
ATOM 726 O O . ARG A 1 87 ? 6.665 4.232 -12.711 1.00 89.81 87 ARG A O 1
ATOM 733 N N . GLN A 1 88 ? 6.882 6.034 -11.405 1.00 89.12 88 GLN A N 1
ATOM 734 C CA . GLN A 1 88 ? 6.687 6.989 -12.502 1.00 89.12 88 GLN A CA 1
ATOM 735 C C . GLN A 1 88 ? 7.905 7.056 -13.433 1.00 89.12 88 GLN A C 1
ATOM 737 O O . GLN A 1 88 ? 7.766 7.455 -14.588 1.00 89.12 88 GLN A O 1
ATOM 742 N N . GLU A 1 89 ? 9.075 6.652 -12.941 1.00 91.94 89 GLU A N 1
ATOM 743 C CA . GLU A 1 89 ? 10.352 6.681 -13.659 1.00 91.94 89 GLU A CA 1
ATOM 744 C C . GLU A 1 89 ? 10.760 5.298 -14.199 1.00 91.94 89 GLU A C 1
ATOM 746 O O . GLU A 1 89 ? 11.774 5.167 -14.887 1.00 91.94 89 GLU A O 1
ATOM 751 N N . GLU A 1 90 ? 9.978 4.255 -13.909 1.00 91.81 90 GLU A N 1
ATOM 752 C CA . GLU A 1 90 ? 10.261 2.892 -14.345 1.00 91.81 90 GLU A CA 1
ATOM 753 C C . GLU A 1 90 ? 10.162 2.729 -15.864 1.00 91.81 90 GLU A C 1
ATOM 755 O O . GLU A 1 90 ? 9.195 3.123 -16.521 1.00 91.81 90 GLU A O 1
ATOM 760 N N . THR A 1 91 ? 11.148 2.036 -16.432 1.00 94.94 91 THR A N 1
ATOM 761 C CA . THR A 1 91 ? 11.040 1.519 -17.798 1.00 94.94 91 THR A CA 1
ATOM 762 C C . THR A 1 91 ? 10.004 0.386 -17.870 1.00 94.94 91 THR A C 1
ATOM 764 O O . THR A 1 91 ? 9.764 -0.303 -16.872 1.00 94.94 91 THR A O 1
ATOM 767 N N . PRO A 1 92 ? 9.425 0.102 -19.054 1.00 93.75 92 PRO A N 1
ATOM 768 C CA . PRO A 1 92 ? 8.477 -1.003 -19.215 1.00 93.75 92 PRO A CA 1
ATOM 769 C C . PRO A 1 92 ? 9.015 -2.363 -18.742 1.00 93.75 92 PRO A C 1
ATOM 771 O O . PRO A 1 92 ? 8.270 -3.150 -18.157 1.00 93.75 92 PRO A O 1
ATOM 774 N N . ASP A 1 93 ? 10.309 -2.622 -18.946 1.00 93.69 93 ASP A N 1
ATOM 775 C CA . ASP A 1 93 ? 10.956 -3.866 -18.522 1.00 93.69 93 ASP A CA 1
ATOM 776 C C . ASP A 1 93 ? 11.097 -3.955 -16.996 1.00 93.69 93 ASP A C 1
ATOM 778 O O . ASP A 1 93 ? 10.873 -5.022 -16.419 1.00 93.69 93 ASP A O 1
ATOM 782 N N . GLN A 1 94 ? 11.406 -2.840 -16.322 1.00 90.31 94 GLN A N 1
ATOM 783 C CA . GLN A 1 94 ? 11.447 -2.777 -14.856 1.00 90.31 94 GLN A CA 1
ATOM 784 C C . GLN A 1 94 ? 10.058 -2.994 -14.253 1.00 90.31 94 GLN A C 1
ATOM 786 O O . GLN A 1 94 ? 9.901 -3.857 -13.389 1.00 90.31 94 GLN A O 1
ATOM 791 N N . 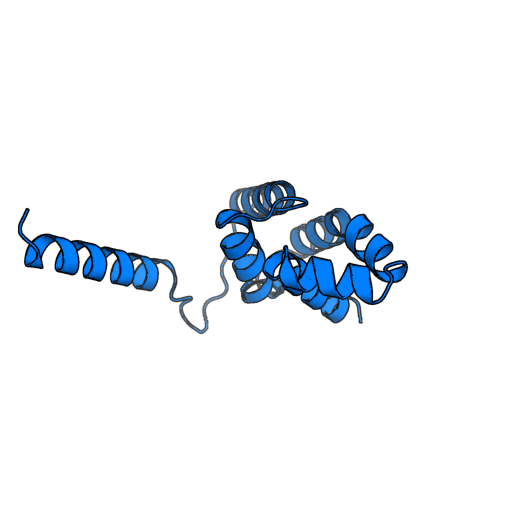ALA A 1 95 ? 9.035 -2.317 -14.776 1.00 90.12 95 ALA A N 1
ATOM 792 C CA . ALA A 1 95 ? 7.658 -2.503 -14.326 1.00 90.12 95 ALA A CA 1
ATOM 793 C C . ALA A 1 95 ? 7.188 -3.960 -14.517 1.00 90.12 95 ALA A C 1
ATOM 795 O O . ALA A 1 95 ? 6.556 -4.557 -13.641 1.00 90.12 95 ALA A O 1
ATOM 796 N N . ALA A 1 96 ? 7.526 -4.581 -15.654 1.00 91.44 96 ALA A N 1
ATOM 797 C CA . ALA A 1 96 ? 7.221 -5.988 -15.911 1.00 91.44 96 ALA A CA 1
ATOM 798 C C . ALA A 1 96 ? 7.988 -6.945 -14.981 1.00 91.44 96 ALA A C 1
ATOM 800 O O . ALA A 1 96 ? 7.467 -8.008 -14.623 1.00 91.44 96 ALA A O 1
ATOM 801 N N . HIS A 1 97 ? 9.215 -6.590 -14.592 1.00 90.69 97 HIS A N 1
ATOM 802 C CA . HIS A 1 97 ? 9.986 -7.332 -13.603 1.00 90.69 97 HIS A CA 1
ATOM 803 C C . HIS A 1 97 ? 9.318 -7.261 -12.225 1.00 90.69 97 HIS A C 1
ATOM 805 O O . HIS A 1 97 ? 9.010 -8.314 -11.666 1.00 90.69 97 HIS A O 1
ATOM 811 N N . TYR A 1 98 ? 9.014 -6.065 -11.715 1.00 89.06 98 TYR A N 1
ATOM 812 C CA . TYR A 1 98 ? 8.421 -5.888 -10.384 1.00 89.06 98 TYR A CA 1
ATOM 813 C C . TYR A 1 98 ? 7.037 -6.516 -10.252 1.00 89.06 98 TYR A C 1
ATOM 815 O O . TYR A 1 98 ? 6.782 -7.228 -9.285 1.00 89.06 98 TYR A O 1
ATOM 823 N N . ARG A 1 99 ? 6.177 -6.407 -11.270 1.00 89.94 99 ARG A N 1
ATOM 824 C CA . ARG A 1 99 ? 4.882 -7.115 -11.280 1.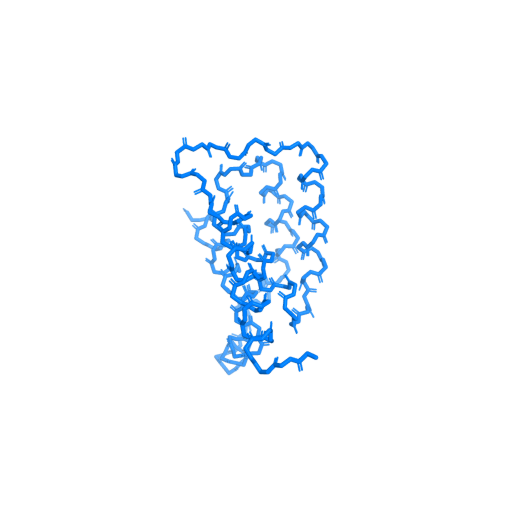00 89.94 99 ARG A CA 1
ATOM 825 C C . ARG A 1 99 ? 5.013 -8.631 -11.178 1.00 89.94 99 ARG A C 1
ATOM 827 O O . ARG A 1 99 ? 4.097 -9.296 -10.707 1.00 89.94 99 ARG A O 1
ATOM 834 N N . ARG A 1 100 ? 6.138 -9.195 -11.620 1.00 88.38 100 ARG A N 1
ATOM 835 C CA . ARG A 1 100 ? 6.418 -10.631 -11.515 1.00 88.38 100 ARG A CA 1
ATOM 836 C C . ARG A 1 100 ? 7.053 -10.993 -10.179 1.00 88.38 100 ARG A C 1
ATOM 838 O O . ARG A 1 100 ? 6.772 -12.064 -9.650 1.00 88.38 100 ARG A O 1
ATOM 845 N N . THR A 1 101 ? 7.936 -10.139 -9.667 1.00 87.69 101 THR A N 1
ATOM 846 C CA . THR A 1 101 ? 8.757 -10.426 -8.487 1.00 87.69 101 THR A CA 1
ATOM 847 C C . THR A 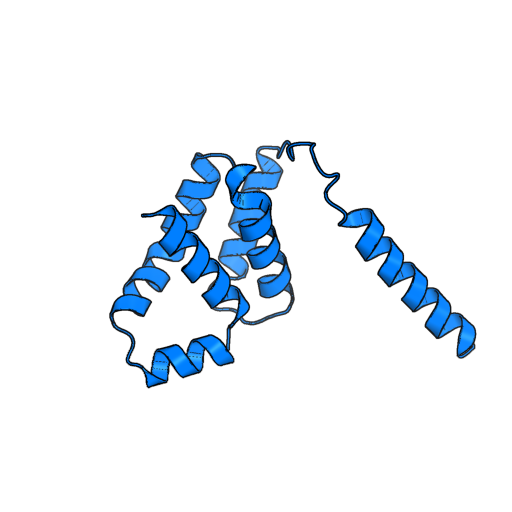1 101 ? 8.195 -9.879 -7.187 1.00 87.69 101 THR A C 1
ATOM 849 O O . THR A 1 101 ? 8.673 -10.307 -6.147 1.00 87.69 101 THR A O 1
ATOM 852 N N . ASN A 1 102 ? 7.200 -8.993 -7.199 1.00 88.06 102 ASN A N 1
ATOM 853 C CA . ASN A 1 102 ? 6.483 -8.538 -6.008 1.00 88.06 102 ASN A CA 1
ATOM 854 C C . ASN A 1 102 ? 5.017 -8.157 -6.324 1.00 88.06 102 ASN A C 1
ATOM 856 O O . ASN A 1 102 ? 4.609 -7.011 -6.130 1.00 88.06 102 ASN A O 1
ATOM 860 N N . PRO A 1 103 ? 4.209 -9.105 -6.839 1.00 89.25 103 PRO A N 1
ATOM 861 C CA . PRO A 1 103 ? 2.867 -8.815 -7.352 1.00 89.25 103 PRO A CA 1
ATOM 862 C C . PRO A 1 103 ? 1.915 -8.233 -6.300 1.00 89.25 103 PRO A C 1
ATOM 864 O O . PRO A 1 103 ? 1.057 -7.422 -6.635 1.00 89.25 103 PRO A O 1
ATOM 867 N N . ASP A 1 104 ? 2.053 -8.636 -5.036 1.00 89.88 104 ASP A N 1
ATOM 868 C CA . ASP A 1 104 ? 1.162 -8.193 -3.960 1.00 89.88 104 ASP A CA 1
ATOM 869 C C . ASP A 1 104 ? 1.459 -6.750 -3.525 1.00 89.88 104 ASP A C 1
ATOM 871 O O . ASP A 1 104 ? 0.539 -5.970 -3.276 1.00 89.88 104 ASP A O 1
ATOM 875 N N . TRP A 1 105 ? 2.740 -6.364 -3.502 1.00 91.56 105 TRP A N 1
ATOM 876 C CA . TRP A 1 105 ? 3.130 -4.971 -3.282 1.00 91.56 105 TRP A CA 1
ATOM 877 C C . TRP A 1 105 ? 2.679 -4.081 -4.441 1.00 91.56 105 TRP A C 1
ATOM 879 O O . TRP A 1 105 ? 2.080 -3.034 -4.212 1.00 91.56 105 TRP A O 1
ATOM 889 N N . GLU A 1 106 ? 2.870 -4.531 -5.683 1.00 92.06 106 GLU A N 1
ATOM 890 C CA . GLU A 1 106 ? 2.391 -3.809 -6.867 1.00 92.06 106 GLU A CA 1
ATOM 891 C C . GLU A 1 106 ? 0.868 -3.612 -6.848 1.00 92.06 106 GLU A C 1
ATOM 893 O O . GLU A 1 106 ? 0.387 -2.523 -7.154 1.00 92.06 106 GLU A O 1
ATOM 898 N N . ALA A 1 107 ? 0.104 -4.620 -6.412 1.00 92.56 107 ALA A N 1
ATOM 899 C CA . ALA A 1 107 ? -1.345 -4.504 -6.252 1.00 92.56 107 ALA A CA 1
ATOM 900 C C . ALA A 1 107 ? -1.744 -3.461 -5.191 1.00 92.56 107 ALA A C 1
ATOM 902 O O . ALA A 1 107 ? -2.720 -2.731 -5.381 1.00 92.56 107 ALA A O 1
ATOM 903 N N . TYR A 1 108 ? -0.988 -3.361 -4.095 1.00 94.50 108 TYR A N 1
ATOM 904 C CA . TYR A 1 108 ? -1.179 -2.318 -3.086 1.00 94.50 108 TYR A CA 1
ATOM 905 C C . TYR A 1 108 ? -0.881 -0.921 -3.644 1.00 94.50 108 TYR A C 1
ATOM 907 O O . TYR A 1 108 ? -1.685 -0.006 -3.463 1.00 94.50 108 TYR A O 1
ATOM 915 N N . LEU A 1 109 ? 0.213 -0.756 -4.390 1.00 93.81 109 LEU A N 1
ATOM 916 C CA . LEU A 1 109 ? 0.540 0.521 -5.030 1.00 93.81 109 LEU A CA 1
ATOM 917 C C . LEU A 1 109 ? -0.509 0.921 -6.081 1.00 93.81 109 LEU A C 1
ATOM 919 O O . LEU A 1 109 ? -0.870 2.094 -6.172 1.00 93.81 109 LEU A O 1
ATOM 923 N N . ASP A 1 110 ? -1.046 -0.039 -6.838 1.00 94.94 110 ASP A N 1
ATOM 924 C CA . ASP A 1 110 ? -2.148 0.192 -7.779 1.00 94.94 110 ASP A CA 1
ATOM 925 C C . ASP A 1 110 ? -3.433 0.642 -7.072 1.00 94.94 110 ASP A C 1
ATOM 927 O O . ASP A 1 110 ? -4.169 1.477 -7.602 1.00 94.94 110 ASP A O 1
ATOM 931 N N . HIS A 1 111 ? -3.720 0.099 -5.886 1.00 95.25 111 HIS A N 1
ATOM 932 C CA . HIS A 1 111 ? -4.839 0.545 -5.061 1.00 95.25 111 HIS A CA 1
ATOM 933 C C . HIS A 1 111 ? -4.628 1.991 -4.592 1.00 95.25 111 HIS A C 1
ATOM 935 O O . HIS A 1 111 ? -5.469 2.840 -4.879 1.00 95.25 111 HIS A O 1
ATOM 941 N N . LEU A 1 112 ? -3.469 2.318 -4.010 1.00 94.12 112 LEU A N 1
ATOM 942 C CA . LEU A 1 112 ? -3.172 3.685 -3.566 1.00 94.12 112 LEU A CA 1
ATOM 943 C C . LEU A 1 112 ? -3.247 4.726 -4.692 1.00 94.12 112 LEU A C 1
ATOM 945 O O . LEU A 1 112 ? -3.660 5.858 -4.453 1.00 94.12 112 LEU A O 1
ATOM 949 N N . GLN A 1 113 ? -2.842 4.374 -5.916 1.00 92.06 113 GLN A N 1
ATOM 950 C CA . GLN A 1 113 ? -2.956 5.273 -7.070 1.00 92.06 113 GLN A CA 1
ATOM 951 C C . GLN A 1 113 ? -4.406 5.544 -7.485 1.00 92.06 113 GLN A C 1
ATOM 953 O O . GLN A 1 113 ? -4.670 6.576 -8.101 1.00 92.06 113 GLN A O 1
ATOM 958 N N . LYS A 1 114 ? -5.338 4.626 -7.204 1.00 92.62 114 LYS A N 1
ATOM 959 C CA . LYS A 1 114 ? -6.772 4.828 -7.464 1.00 92.62 114 LYS A CA 1
ATOM 960 C C . LYS A 1 114 ? -7.401 5.729 -6.409 1.00 92.62 114 LYS A C 1
ATOM 962 O O . LYS A 1 114 ? -8.146 6.619 -6.780 1.00 92.62 114 LYS A O 1
ATOM 967 N N . GLU A 1 115 ? -7.036 5.542 -5.144 1.00 90.00 115 GLU A N 1
ATOM 968 C CA . GLU A 1 115 ? -7.540 6.332 -4.008 1.00 90.00 115 GLU A CA 1
ATOM 969 C C . GLU A 1 115 ? -7.079 7.802 -4.027 1.00 90.00 115 GLU A C 1
ATOM 971 O O . GLU A 1 115 ? -7.650 8.651 -3.351 1.00 90.00 115 GLU A O 1
ATOM 976 N N . GLN A 1 116 ? -6.031 8.116 -4.795 1.00 78.06 116 GLN A N 1
ATOM 977 C CA . GLN A 1 116 ? -5.506 9.476 -4.974 1.00 78.06 116 GLN A CA 1
ATOM 978 C C . GLN A 1 116 ? -6.121 10.236 -6.166 1.00 78.06 116 GLN A C 1
ATOM 980 O O . GLN A 1 116 ? -5.734 11.383 -6.400 1.00 78.06 116 GLN A O 1
ATOM 985 N N . LYS A 1 117 ? -7.015 9.611 -6.944 1.00 59.81 117 LYS A N 1
ATOM 986 C CA . LYS A 1 117 ? -7.691 10.217 -8.106 1.00 59.81 117 LYS A CA 1
ATOM 987 C C . LYS A 1 117 ? -9.100 10.670 -7.762 1.00 59.81 117 LYS A C 1
ATOM 989 O O . LYS A 1 117 ? -9.482 11.737 -8.291 1.00 59.81 117 LYS A O 1
#

pLDDT: mean 80.05, std 15.4, range [42.78, 95.25]

Nearest PDB structures (foldseek):
  8apo-assembly1_Xd  TM=5.856E-01  e=4.350E+00  Polytomella magna
  7r04-assembly1_B  TM=3.520E-01  e=6.797E+00  Homo sapiens
  5f98-assembly1_G  TM=1.935E-01  e=8.495E+00  Homo sapiens

Organism: Corynebacterium striatum (NCBI:txid43770)

Radius of gyration: 17.28 Å; Cα contacts (8 Å, |Δi|>4): 63; chains: 1; bounding box: 33×52×38 Å

Sequence (117 aa):
MTEDDYWELRRDMRKDDAIMHTPQPGKPITLSPDDHHMIVSAMRYAQGRNNYVVRRTTRFVIDHWDDLSENTRYILTRDAGLDLHMRQEETPDQAAHYRRTNPDWEAYLDHLQKEQK